Protein AF-A0A523SUG3-F1 (afdb_monomer)

Sequence (150 aa):
MHWQRAIIAVAFLGVVVGGLACAAKPLQIIAGGETTEVLKIENERLVLIYKFTRPVDPSSVTNGGTFIVSTDLVELVDGKITFPDEQTVRFESLQPASELLPEGGGMVKVRVVGRSRFQEWVADKDGHPIDGDCDGTGGGDFIAEYQCRL

Structure (mmCIF, N/CA/C/O backbone):
data_AF-A0A523SUG3-F1
#
_entry.id   AF-A0A523SUG3-F1
#
loop_
_atom_site.group_PDB
_atom_site.id
_atom_site.type_symbol
_atom_site.label_atom_id
_atom_site.label_alt_id
_atom_site.label_comp_id
_atom_site.label_asym_id
_atom_site.label_entity_id
_atom_site.label_seq_id
_atom_site.pdbx_PDB_ins_code
_atom_site.Cartn_x
_atom_site.Cartn_y
_atom_site.Cartn_z
_atom_site.occupancy
_atom_site.B_iso_or_equiv
_atom_site.auth_seq_id
_atom_site.auth_comp_id
_atom_site.auth_asym_id
_atom_site.auth_atom_id
_atom_site.pdbx_PDB_model_num
ATOM 1 N N . MET A 1 1 ? -18.525 -59.948 38.924 1.00 41.56 1 MET A N 1
ATOM 2 C CA . MET A 1 1 ? -17.209 -59.638 38.319 1.00 41.56 1 MET A CA 1
ATOM 3 C C . MET A 1 1 ? -17.441 -59.163 36.892 1.00 41.56 1 MET A C 1
ATOM 5 O O . MET A 1 1 ? -18.370 -59.663 36.278 1.00 41.56 1 MET A O 1
ATOM 9 N N . HIS A 1 2 ? -16.612 -58.219 36.428 1.00 38.59 2 HIS A N 1
ATOM 10 C CA . HIS A 1 2 ? -16.686 -57.409 35.190 1.00 38.59 2 HIS A CA 1
ATOM 11 C C . HIS A 1 2 ? -17.651 -56.208 35.263 1.00 38.59 2 HIS A C 1
ATOM 13 O O . HIS A 1 2 ? -18.852 -56.367 35.115 1.00 38.59 2 HIS A O 1
ATOM 19 N N . TRP A 1 3 ? -17.243 -55.048 35.795 1.00 31.61 3 TRP A N 1
ATOM 20 C CA . TRP A 1 3 ? -16.291 -54.010 35.322 1.00 31.61 3 TRP A CA 1
ATOM 21 C C . TRP A 1 3 ? -16.836 -53.060 34.239 1.00 31.61 3 TRP A C 1
ATOM 23 O O . TRP A 1 3 ? -16.915 -53.390 33.065 1.00 31.61 3 TRP A O 1
ATOM 33 N N . GLN A 1 4 ? -17.154 -51.859 34.738 1.00 40.06 4 GLN A N 1
ATOM 34 C CA . GLN A 1 4 ? -17.162 -50.510 34.159 1.00 40.06 4 GLN A CA 1
ATOM 35 C C . GLN A 1 4 ? -16.595 -50.314 32.741 1.00 40.06 4 GLN A C 1
ATOM 37 O O . GLN A 1 4 ? -15.472 -50.724 32.455 1.00 40.06 4 GLN A O 1
ATOM 42 N N . ARG A 1 5 ? -17.261 -49.443 31.967 1.00 41.25 5 ARG A N 1
ATOM 43 C CA . ARG A 1 5 ? -16.781 -48.069 31.691 1.00 41.25 5 ARG A CA 1
ATOM 44 C C . ARG A 1 5 ? -17.872 -47.245 30.999 1.00 41.25 5 ARG A C 1
ATOM 46 O O . ARG A 1 5 ? -18.229 -47.499 29.856 1.00 41.25 5 ARG A O 1
ATOM 53 N N . ALA A 1 6 ? -18.384 -46.251 31.722 1.00 40.12 6 ALA A N 1
ATOM 54 C CA . ALA A 1 6 ? -19.159 -45.154 31.165 1.00 40.12 6 ALA A CA 1
ATOM 55 C C . ALA A 1 6 ? -18.203 -44.218 30.411 1.00 40.12 6 ALA A C 1
ATOM 57 O O . ALA A 1 6 ? -17.196 -43.786 30.972 1.00 40.12 6 ALA A O 1
ATOM 58 N N . ILE A 1 7 ? -18.502 -43.927 29.147 1.00 42.50 7 ILE A N 1
ATOM 59 C CA . ILE A 1 7 ? -17.786 -42.921 28.361 1.00 42.50 7 ILE A CA 1
ATOM 60 C C . ILE A 1 7 ? -18.543 -41.605 28.540 1.00 42.50 7 ILE A C 1
ATOM 62 O O . ILE A 1 7 ? -19.657 -41.442 28.049 1.00 42.50 7 ILE A O 1
ATOM 66 N N . ILE A 1 8 ? -17.937 -40.685 29.288 1.00 39.06 8 ILE A N 1
ATOM 67 C CA . ILE A 1 8 ? -18.369 -39.292 29.395 1.00 39.06 8 ILE A CA 1
ATOM 68 C C . ILE A 1 8 ? -17.917 -38.600 28.107 1.00 39.06 8 ILE A C 1
ATOM 70 O O . ILE A 1 8 ? -16.730 -38.339 27.920 1.00 39.06 8 ILE A O 1
ATOM 74 N N . ALA A 1 9 ? -18.855 -38.343 27.198 1.00 38.19 9 ALA A N 1
ATOM 75 C CA . ALA A 1 9 ? -18.617 -37.493 26.041 1.00 38.19 9 ALA A CA 1
ATOM 76 C C . ALA A 1 9 ? -18.650 -36.030 26.505 1.00 38.19 9 ALA A C 1
ATOM 78 O O . ALA A 1 9 ? -19.712 -35.467 26.761 1.00 38.19 9 ALA A O 1
ATOM 79 N N . VAL A 1 10 ? -17.471 -35.429 26.667 1.00 42.72 10 VAL A N 1
ATOM 80 C CA . VAL A 1 10 ? -17.332 -33.991 26.906 1.00 42.72 10 VAL A CA 1
ATOM 81 C C . VAL A 1 10 ? -17.627 -33.273 25.592 1.00 42.72 10 VAL A C 1
ATOM 83 O O . VAL A 1 10 ? -16.889 -33.409 24.618 1.00 42.72 10 VAL A O 1
ATOM 86 N N . ALA A 1 11 ? -18.731 -32.531 25.568 1.00 37.91 11 ALA A N 1
ATOM 87 C CA . ALA A 1 11 ? -19.077 -31.628 24.485 1.00 37.91 11 ALA A CA 1
ATOM 88 C C . ALA A 1 11 ? -18.055 -30.482 24.438 1.00 37.91 11 ALA A C 1
ATOM 90 O O . ALA A 1 11 ? -18.059 -29.601 25.296 1.00 37.91 11 ALA A O 1
ATOM 91 N N . PHE A 1 12 ? -17.177 -30.489 23.435 1.00 37.38 12 PHE A N 1
ATOM 92 C CA . PHE A 1 12 ? -16.415 -29.298 23.080 1.00 37.38 12 PHE A CA 1
ATOM 93 C C . PHE A 1 12 ? -17.335 -28.370 22.295 1.00 37.38 12 PHE A C 1
ATOM 95 O O . PHE A 1 12 ? -17.618 -28.581 21.116 1.00 37.38 12 PHE A O 1
ATOM 102 N N . LEU A 1 13 ? -17.822 -27.348 22.994 1.00 33.59 13 LEU A N 1
ATOM 103 C CA . LEU A 1 13 ? -18.446 -26.175 22.409 1.00 33.59 13 LEU A CA 1
ATOM 104 C C . LEU A 1 13 ? -17.359 -25.431 21.614 1.00 33.59 13 LEU A C 1
ATOM 106 O O . LEU A 1 13 ? -16.635 -24.591 22.145 1.00 33.59 13 LEU A O 1
ATOM 110 N N . GLY A 1 14 ? -17.179 -25.809 20.351 1.00 33.00 14 GLY A N 1
ATOM 111 C CA . GLY A 1 14 ? -16.379 -25.043 19.407 1.00 33.00 14 GLY A CA 1
ATOM 112 C C . GLY A 1 14 ? -17.106 -23.737 19.129 1.00 33.00 14 GLY A C 1
ATOM 113 O O . GLY A 1 14 ? -18.051 -23.708 18.345 1.00 33.00 14 GLY A O 1
ATOM 114 N N . VAL A 1 15 ? -16.692 -22.666 19.803 1.00 35.31 15 VAL A N 1
ATOM 115 C CA . VAL A 1 15 ? -17.057 -21.302 19.426 1.00 35.31 15 VAL A CA 1
ATOM 116 C C . VAL A 1 15 ? -16.462 -21.071 18.042 1.00 35.31 15 VAL A C 1
ATOM 118 O O . VAL A 1 15 ? -15.275 -20.787 17.895 1.00 35.31 15 VAL A O 1
ATOM 121 N N . VAL A 1 16 ? -17.282 -21.253 17.009 1.00 37.31 16 VAL A N 1
ATOM 122 C CA . VAL A 1 16 ? -16.986 -20.750 15.672 1.00 37.31 16 VAL A CA 1
ATOM 123 C C . VAL A 1 16 ? -17.117 -19.239 15.781 1.00 37.31 16 VAL A C 1
ATOM 125 O O . VAL A 1 16 ? -18.210 -18.686 15.671 1.00 37.31 16 VAL A O 1
ATOM 128 N N . VAL A 1 17 ? -16.002 -18.570 16.072 1.00 41.66 17 VAL A N 1
ATOM 129 C CA . VAL A 1 17 ? -15.872 -17.138 15.818 1.00 41.66 17 VAL A CA 1
ATOM 130 C C . VAL A 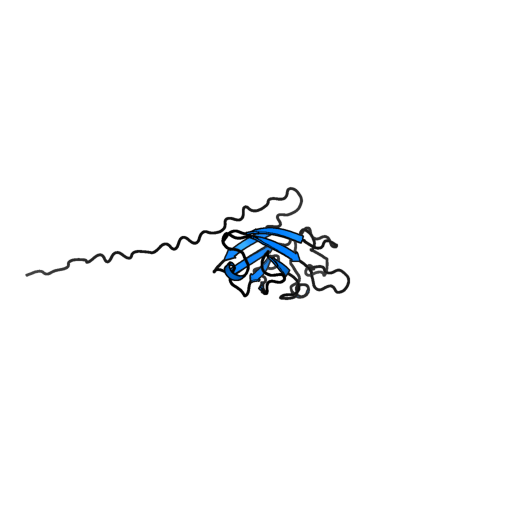1 17 ? -15.964 -17.002 14.305 1.00 41.66 17 VAL A C 1
ATOM 132 O O . VAL A 1 17 ? -15.002 -17.248 13.580 1.00 41.66 17 VAL A O 1
ATOM 135 N N . GLY A 1 18 ? -17.174 -16.723 13.826 1.00 32.22 18 GLY A N 1
ATOM 136 C CA . GLY A 1 18 ? -17.418 -16.331 12.453 1.00 32.22 18 GLY A CA 1
ATOM 137 C C . GLY A 1 18 ? -16.716 -15.005 12.225 1.00 32.22 18 GLY A C 1
ATOM 138 O O . GLY A 1 18 ? -17.303 -13.952 12.446 1.00 32.22 18 GLY A O 1
ATOM 139 N N . GLY A 1 19 ? -15.449 -15.064 11.819 1.00 32.59 19 GLY A N 1
ATOM 140 C CA . GLY A 1 19 ? -14.801 -13.940 11.173 1.00 32.59 19 GLY A CA 1
ATOM 141 C C . GLY A 1 19 ? -15.633 -13.615 9.943 1.00 32.59 19 GLY A C 1
ATOM 142 O O . GLY A 1 19 ? -15.657 -14.394 8.988 1.00 32.59 19 GLY A O 1
ATOM 143 N N . LEU A 1 20 ? -16.374 -12.509 10.002 1.00 35.00 20 LEU A N 1
ATOM 144 C CA . LEU A 1 20 ? -16.978 -11.900 8.831 1.00 35.00 20 LEU A CA 1
ATOM 145 C C . LEU A 1 20 ? -15.811 -11.530 7.912 1.00 35.00 20 LEU A C 1
ATOM 147 O O . LEU A 1 20 ? -15.181 -10.487 8.058 1.00 35.00 20 LEU A O 1
ATOM 151 N N . ALA A 1 21 ? -15.464 -12.429 6.996 1.00 39.84 21 ALA A N 1
ATOM 152 C CA . ALA A 1 21 ? -14.601 -12.078 5.892 1.00 39.84 21 ALA A CA 1
ATOM 153 C C . ALA A 1 21 ? -15.357 -11.001 5.111 1.00 39.84 21 ALA A C 1
ATOM 155 O O . ALA A 1 21 ? -16.386 -11.285 4.494 1.00 39.84 21 ALA A O 1
ATOM 156 N N . CYS A 1 22 ? -14.878 -9.758 5.188 1.00 37.84 22 CYS A N 1
ATOM 157 C CA . CYS A 1 22 ? -15.259 -8.707 4.260 1.00 37.84 22 CYS A CA 1
ATOM 158 C C . CYS A 1 22 ? -14.999 -9.237 2.847 1.00 37.84 22 CYS A C 1
ATOM 160 O O . CYS A 1 22 ? -13.870 -9.227 2.360 1.00 37.84 22 CYS A O 1
ATOM 162 N N . ALA A 1 23 ? -16.038 -9.760 2.198 1.00 38.06 23 ALA A N 1
ATOM 163 C CA . ALA A 1 23 ? -15.994 -10.119 0.796 1.00 38.06 23 ALA A CA 1
ATOM 164 C C . ALA A 1 23 ? -16.049 -8.814 -0.003 1.00 38.06 23 ALA A C 1
ATOM 166 O O . ALA A 1 23 ? -17.106 -8.401 -0.482 1.00 38.06 23 ALA A O 1
ATOM 167 N N . ALA A 1 24 ? -14.904 -8.137 -0.105 1.00 44.69 24 ALA A N 1
ATOM 168 C CA . ALA A 1 24 ? -14.702 -7.136 -1.134 1.00 44.69 24 ALA A CA 1
ATOM 169 C C . ALA A 1 24 ? -14.880 -7.852 -2.476 1.00 44.69 24 ALA A C 1
ATOM 171 O O . ALA A 1 24 ? -14.158 -8.793 -2.810 1.00 44.69 24 ALA A O 1
ATOM 172 N N . LYS A 1 25 ? -15.932 -7.472 -3.199 1.00 31.16 25 LYS A N 1
ATOM 173 C CA . LYS A 1 25 ? -16.210 -7.988 -4.536 1.00 31.16 25 LYS A CA 1
ATOM 174 C C . LYS A 1 25 ? -15.033 -7.549 -5.418 1.00 31.16 25 LYS A C 1
ATOM 176 O O . LYS A 1 25 ? -14.797 -6.343 -5.467 1.00 31.16 25 LYS A O 1
ATOM 181 N N . PRO A 1 26 ? -14.291 -8.460 -6.074 1.00 38.56 26 PRO A N 1
ATOM 182 C CA . PRO A 1 26 ? -13.217 -8.044 -6.964 1.00 38.56 26 PRO A CA 1
ATOM 183 C C . PRO A 1 26 ? -13.823 -7.166 -8.062 1.00 38.56 26 PRO A C 1
ATOM 185 O O . PRO A 1 26 ? -14.742 -7.590 -8.770 1.00 38.56 26 PRO A O 1
ATOM 188 N N . LEU A 1 27 ? -13.361 -5.919 -8.148 1.00 34.72 27 LEU A N 1
ATOM 189 C CA . LEU A 1 27 ? -13.687 -5.019 -9.247 1.00 34.72 27 LEU A CA 1
ATOM 190 C C . LEU A 1 27 ? -13.005 -5.577 -10.498 1.00 34.72 27 LEU A C 1
ATOM 192 O O . LEU A 1 27 ? -11.795 -5.484 -10.652 1.00 34.72 27 LEU A O 1
ATOM 196 N N . GLN A 1 28 ? -13.782 -6.210 -11.377 1.00 29.33 28 GLN A N 1
ATOM 197 C CA . GLN A 1 28 ? -13.31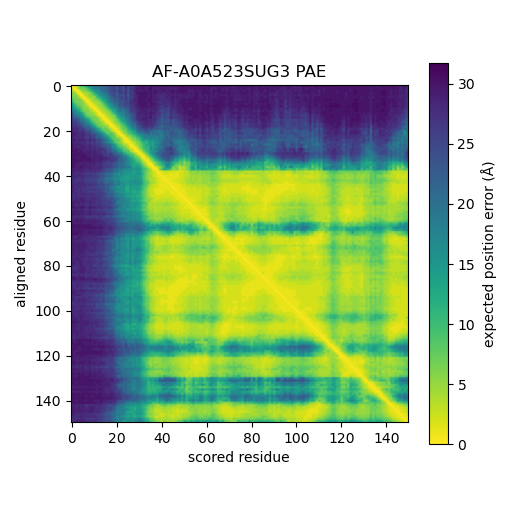8 -6.555 -12.717 1.00 29.33 28 GLN A CA 1
ATOM 198 C C . GLN A 1 28 ? -13.442 -5.312 -13.598 1.00 29.33 28 GLN A C 1
ATOM 200 O O . GLN A 1 28 ? -14.543 -4.966 -14.030 1.00 29.33 28 GLN A O 1
ATOM 205 N N . ILE A 1 29 ? -12.323 -4.635 -13.859 1.00 35.00 29 ILE A N 1
ATOM 206 C CA . ILE A 1 29 ? -12.259 -3.588 -14.880 1.00 35.00 29 ILE A CA 1
ATOM 207 C C . ILE A 1 29 ? -11.985 -4.259 -16.230 1.00 35.00 29 ILE A C 1
ATOM 209 O O . ILE A 1 29 ? -11.020 -4.999 -16.414 1.00 35.00 29 ILE A O 1
ATOM 213 N N . ILE A 1 30 ? -12.893 -4.038 -17.179 1.00 32.88 30 ILE A N 1
ATOM 214 C CA . ILE A 1 30 ? -12.790 -4.540 -18.549 1.00 32.88 30 ILE A CA 1
ATOM 215 C C . ILE A 1 30 ? -11.805 -3.646 -19.308 1.00 32.88 30 ILE A C 1
ATOM 217 O O . ILE A 1 30 ? -12.205 -2.601 -19.811 1.00 32.88 30 ILE A O 1
ATOM 221 N N . ALA A 1 31 ? -10.543 -4.080 -19.367 1.00 31.09 31 ALA A N 1
ATOM 222 C CA . ALA A 1 31 ? -9.617 -4.052 -20.511 1.00 31.09 31 ALA A CA 1
ATOM 223 C C . ALA A 1 31 ? -8.160 -3.942 -20.020 1.00 31.09 31 ALA A C 1
ATOM 225 O O . ALA A 1 31 ? -7.724 -2.869 -19.632 1.00 31.09 31 ALA A O 1
ATOM 226 N N . GLY A 1 32 ? -7.404 -5.046 -20.117 1.00 33.19 32 GLY A N 1
ATOM 227 C CA . GLY A 1 32 ? -5.936 -5.041 -20.021 1.00 33.19 32 GLY A CA 1
ATOM 228 C C . GLY A 1 32 ? -5.350 -5.463 -18.669 1.00 33.19 32 GLY A C 1
ATOM 229 O O . GLY A 1 32 ? -4.837 -4.633 -17.942 1.00 33.19 32 GLY A O 1
ATOM 230 N N . GLY A 1 33 ? -5.346 -6.771 -18.381 1.00 40.97 33 GLY A N 1
ATOM 231 C CA . GLY A 1 33 ? -4.656 -7.358 -17.221 1.00 40.97 33 GLY A CA 1
ATOM 232 C C . GLY A 1 33 ? -5.485 -7.339 -15.932 1.00 40.97 33 GLY A C 1
ATOM 233 O O .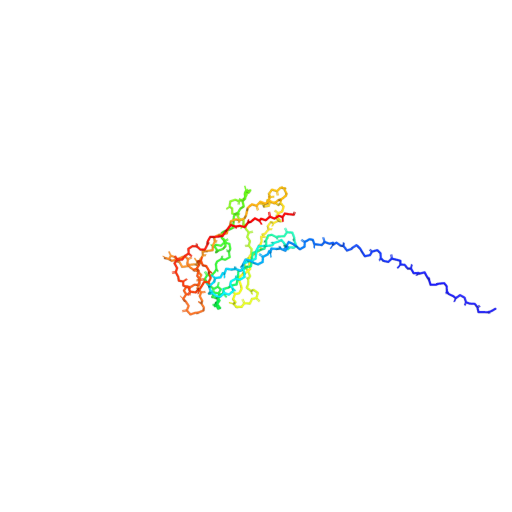 GLY A 1 33 ? -6.052 -6.326 -15.553 1.00 40.97 33 GLY A O 1
ATOM 234 N N . GLU A 1 34 ? -5.603 -8.485 -15.256 1.00 45.81 34 GLU A N 1
ATOM 235 C CA . GLU A 1 34 ? -6.302 -8.576 -13.967 1.00 45.81 34 GLU A CA 1
ATOM 236 C C . GLU A 1 34 ? -5.460 -7.934 -12.852 1.00 45.81 34 GLU A C 1
ATOM 238 O O . GLU A 1 34 ? -4.760 -8.627 -12.109 1.00 45.81 34 GLU A O 1
ATOM 243 N N . THR A 1 35 ? -5.542 -6.616 -12.694 1.00 52.00 35 THR A N 1
ATOM 244 C CA . THR A 1 35 ? -5.160 -5.976 -11.432 1.00 52.00 35 THR A CA 1
ATOM 245 C C . THR A 1 35 ? -6.216 -6.366 -10.400 1.00 52.00 35 THR A C 1
ATOM 247 O O . THR A 1 35 ? -7.379 -5.979 -10.497 1.00 52.00 35 THR A O 1
ATOM 250 N N . THR A 1 36 ? -5.854 -7.213 -9.434 1.00 63.41 36 THR A N 1
ATOM 251 C CA . THR A 1 36 ? -6.752 -7.531 -8.313 1.00 63.41 36 THR A CA 1
ATOM 252 C C . THR A 1 36 ? -6.423 -6.595 -7.163 1.00 63.41 36 THR A C 1
ATOM 254 O O . THR A 1 36 ? -5.489 -6.839 -6.401 1.00 63.41 36 THR A O 1
ATOM 257 N N . GLU A 1 37 ? -7.185 -5.514 -7.062 1.00 70.19 37 GLU A N 1
ATOM 258 C CA . GLU A 1 37 ? -7.117 -4.560 -5.959 1.00 70.19 37 GLU A CA 1
ATOM 259 C C . GLU A 1 37 ? -8.053 -5.027 -4.844 1.00 70.19 37 GLU A C 1
ATOM 261 O O . GLU A 1 37 ? -9.256 -5.209 -5.056 1.00 70.19 37 GLU A O 1
ATOM 266 N N . VAL A 1 38 ? -7.512 -5.269 -3.650 1.00 77.06 38 VAL A N 1
ATOM 267 C CA . VAL A 1 38 ? -8.317 -5.735 -2.514 1.00 77.06 38 VAL A CA 1
ATOM 268 C C . VAL A 1 38 ? -8.043 -4.879 -1.291 1.00 77.06 38 VAL A C 1
ATOM 270 O O . VAL A 1 38 ? -6.961 -4.959 -0.708 1.00 77.06 38 VAL A O 1
ATOM 273 N N . LEU A 1 39 ? -9.062 -4.135 -0.855 1.00 82.56 39 LEU A N 1
ATOM 274 C CA . LEU A 1 39 ? -9.157 -3.643 0.516 1.00 82.56 39 LEU A CA 1
ATOM 275 C C . LEU A 1 39 ? -9.926 -4.652 1.377 1.00 82.56 39 LEU A C 1
ATOM 277 O O . LEU A 1 39 ? -11.035 -5.057 1.027 1.00 82.56 39 LEU A O 1
ATOM 281 N N . LYS A 1 40 ? -9.366 -5.023 2.529 1.00 88.12 40 LYS A N 1
ATOM 282 C CA . LYS A 1 40 ? -10.025 -5.884 3.521 1.00 88.12 40 LYS A CA 1
ATOM 283 C C . LYS A 1 40 ? -9.530 -5.606 4.938 1.00 88.12 40 LYS A C 1
ATOM 285 O O . LYS A 1 40 ? -8.537 -4.912 5.138 1.00 88.12 40 LYS A O 1
ATOM 290 N N . ILE A 1 41 ? -10.222 -6.192 5.910 1.00 86.69 41 ILE A N 1
ATOM 291 C CA . ILE A 1 41 ? -9.779 -6.249 7.303 1.00 86.69 41 ILE A CA 1
ATOM 292 C C . ILE A 1 41 ? -9.273 -7.663 7.582 1.00 86.69 41 ILE A C 1
ATOM 294 O O . ILE A 1 41 ? -9.992 -8.636 7.354 1.00 86.69 41 ILE A O 1
ATOM 298 N N . GLU A 1 42 ? -8.043 -7.781 8.074 1.00 90.44 42 GLU A N 1
ATOM 299 C CA . GLU A 1 42 ? -7.457 -9.049 8.521 1.00 90.44 42 GLU A CA 1
ATOM 300 C C . GLU A 1 42 ? -6.843 -8.859 9.901 1.00 90.44 42 GLU A C 1
ATOM 302 O O . GLU A 1 42 ? -6.067 -7.929 10.096 1.00 90.44 42 GLU A O 1
ATOM 307 N N . ASN A 1 43 ? -7.156 -9.742 10.855 1.00 91.38 43 ASN A N 1
ATOM 308 C CA . ASN A 1 43 ? -6.636 -9.657 12.227 1.00 91.38 43 ASN A CA 1
ATOM 309 C C . ASN A 1 43 ? -6.804 -8.251 12.837 1.00 91.38 43 ASN A C 1
ATOM 311 O O . ASN A 1 43 ? -5.868 -7.708 13.418 1.00 91.38 43 ASN A O 1
ATOM 315 N N . GLU A 1 44 ? -7.985 -7.653 12.639 1.00 92.06 44 GLU A N 1
ATOM 316 C CA . GLU A 1 44 ? -8.335 -6.292 13.077 1.00 92.06 44 GLU A CA 1
ATOM 317 C C . GLU A 1 44 ? -7.532 -5.169 12.398 1.00 92.06 44 GLU A C 1
ATOM 319 O O . GLU A 1 44 ? -7.684 -4.011 12.767 1.00 92.06 44 GLU A O 1
ATOM 324 N N . ARG A 1 45 ? -6.700 -5.462 11.393 1.00 93.50 45 ARG A N 1
ATOM 325 C CA . ARG A 1 45 ? -5.893 -4.474 10.661 1.00 93.50 45 ARG A CA 1
ATOM 326 C C . ARG A 1 45 ? -6.481 -4.167 9.299 1.00 93.50 45 ARG A C 1
ATOM 328 O O . ARG A 1 45 ? -7.048 -5.042 8.645 1.00 93.50 45 ARG A O 1
ATOM 335 N N . LEU A 1 46 ? -6.291 -2.929 8.855 1.00 92.19 46 LEU A N 1
ATOM 336 C CA . LEU A 1 46 ? -6.583 -2.520 7.492 1.00 92.19 46 LEU A CA 1
ATOM 337 C C . LEU A 1 46 ? -5.504 -3.096 6.571 1.00 92.19 46 LEU A C 1
ATOM 339 O O . LEU A 1 46 ? -4.316 -2.828 6.760 1.00 92.19 46 LEU A O 1
ATOM 343 N N . V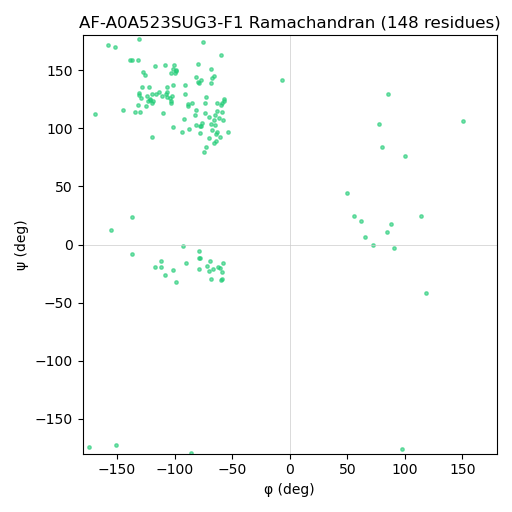AL A 1 47 ? -5.914 -3.888 5.584 1.00 91.94 47 VAL A N 1
ATOM 344 C CA . VAL A 1 47 ? -5.008 -4.546 4.641 1.00 91.94 47 VAL A CA 1
ATOM 345 C C . VAL A 1 47 ? -5.383 -4.182 3.216 1.00 91.94 47 VAL A C 1
ATOM 347 O O . VAL A 1 47 ? -6.523 -4.358 2.786 1.00 91.94 47 VAL A O 1
ATOM 350 N N . LEU A 1 48 ? -4.380 -3.720 2.479 1.00 88.25 48 LEU A N 1
ATOM 351 C CA . LEU A 1 48 ? -4.460 -3.387 1.065 1.00 88.25 48 LEU A CA 1
ATOM 352 C C . LEU A 1 48 ? -3.530 -4.315 0.288 1.00 88.25 48 LEU A C 1
ATOM 354 O O . LEU A 1 48 ? -2.357 -4.459 0.640 1.00 88.25 48 LEU A O 1
ATOM 358 N N . ILE A 1 49 ? -4.051 -4.943 -0.760 1.00 87.62 49 ILE A N 1
ATOM 359 C CA . ILE A 1 49 ? -3.292 -5.823 -1.648 1.00 87.62 49 ILE A CA 1
ATOM 360 C C . ILE A 1 49 ? -3.416 -5.288 -3.065 1.00 87.62 49 ILE A C 1
ATOM 362 O O . ILE A 1 49 ? -4.525 -5.152 -3.580 1.00 87.62 49 ILE A O 1
ATOM 366 N N . TYR A 1 50 ? -2.263 -5.028 -3.671 1.00 83.00 50 TYR A N 1
ATOM 367 C CA . TYR A 1 50 ? -2.131 -4.576 -5.047 1.00 83.00 50 TYR A CA 1
ATOM 368 C C . TYR A 1 50 ? -1.281 -5.569 -5.813 1.00 83.00 50 TYR A C 1
ATOM 370 O O . TYR A 1 50 ? -0.156 -5.866 -5.407 1.00 83.00 50 TYR A O 1
ATOM 378 N N . LYS A 1 51 ? -1.827 -6.087 -6.910 1.00 83.38 51 LYS A N 1
ATOM 379 C CA . LYS A 1 51 ? -1.126 -7.005 -7.801 1.00 83.38 51 LYS A CA 1
ATOM 380 C C . LYS A 1 51 ? -0.825 -6.302 -9.116 1.00 83.38 51 LYS A C 1
ATOM 382 O O . LYS A 1 51 ? -1.745 -6.005 -9.869 1.00 83.38 51 LYS A O 1
ATOM 387 N N . PHE A 1 52 ? 0.452 -6.081 -9.384 1.00 79.00 52 PHE A N 1
ATOM 388 C CA . PHE A 1 52 ? 0.925 -5.448 -10.607 1.00 79.00 52 PHE A CA 1
ATOM 389 C C . PHE A 1 52 ? 0.958 -6.442 -11.772 1.00 79.00 52 PHE A C 1
ATOM 391 O O . PHE A 1 52 ? 1.104 -7.650 -11.586 1.00 79.00 52 PHE A O 1
ATOM 398 N N . THR A 1 53 ? 0.876 -5.929 -12.999 1.00 77.12 53 THR A N 1
ATOM 399 C CA . THR A 1 53 ? 0.992 -6.730 -14.232 1.00 77.12 53 THR A CA 1
ATOM 400 C C . THR A 1 53 ? 2.402 -7.278 -14.481 1.00 77.12 53 THR A C 1
ATOM 402 O O . THR A 1 53 ? 2.580 -8.177 -15.308 1.00 77.12 53 THR A O 1
ATOM 405 N N . ARG A 1 54 ? 3.412 -6.768 -13.762 1.00 81.12 54 ARG A N 1
ATOM 406 C CA . ARG A 1 54 ? 4.825 -7.154 -13.877 1.00 81.12 54 ARG A CA 1
ATOM 407 C C . ARG A 1 54 ? 5.501 -7.271 -12.510 1.00 81.12 54 ARG A C 1
ATOM 409 O O . ARG A 1 54 ? 5.019 -6.680 -11.544 1.00 81.12 54 ARG A O 1
ATOM 416 N N . PRO A 1 55 ? 6.618 -8.022 -12.413 1.00 87.81 55 PRO A N 1
ATOM 417 C CA . PRO A 1 55 ? 7.413 -8.085 -11.195 1.00 87.81 55 PRO A CA 1
ATOM 418 C C . PRO A 1 55 ? 7.885 -6.700 -10.747 1.00 87.81 55 PRO A C 1
ATOM 420 O O . PRO A 1 55 ? 8.550 -5.998 -11.505 1.00 87.81 55 PRO A O 1
ATOM 423 N N . VAL A 1 56 ? 7.575 -6.343 -9.507 1.00 85.50 56 VAL A N 1
ATOM 424 C CA . VAL A 1 56 ? 7.937 -5.073 -8.874 1.00 85.50 56 VAL A CA 1
ATOM 425 C C . VAL A 1 56 ? 9.409 -5.107 -8.462 1.00 85.50 56 VAL A C 1
ATOM 427 O O . VAL A 1 56 ? 9.893 -6.128 -7.968 1.00 85.50 56 VAL A O 1
ATOM 430 N N . ASP A 1 57 ? 10.121 -3.989 -8.610 1.00 87.19 57 ASP A N 1
ATOM 431 C CA . ASP A 1 57 ? 11.380 -3.752 -7.903 1.00 87.19 57 ASP A CA 1
ATOM 432 C C . ASP A 1 57 ? 11.086 -3.241 -6.480 1.00 87.19 57 ASP A C 1
ATOM 434 O O . ASP A 1 57 ? 10.653 -2.092 -6.323 1.00 87.19 57 ASP A O 1
ATOM 438 N N . PRO A 1 58 ? 11.363 -4.022 -5.415 1.00 85.31 58 PRO A N 1
ATOM 439 C CA . PRO A 1 58 ? 11.131 -3.586 -4.040 1.00 85.31 58 PRO A CA 1
ATOM 440 C C . PRO A 1 58 ? 11.896 -2.313 -3.663 1.00 85.31 58 PRO A C 1
ATOM 442 O O . PRO A 1 58 ? 11.481 -1.605 -2.748 1.00 85.31 58 PRO A O 1
ATOM 445 N N . SER A 1 59 ? 13.004 -1.998 -4.346 1.00 84.00 59 SER A N 1
ATOM 446 C CA . SER A 1 59 ? 13.804 -0.798 -4.074 1.00 84.00 59 SER A CA 1
ATOM 447 C C . SER A 1 59 ? 13.099 0.503 -4.490 1.00 84.00 59 SER A C 1
AT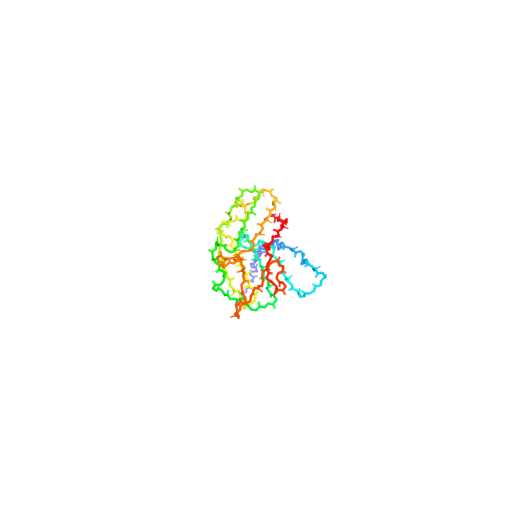OM 449 O O . SER A 1 59 ? 13.378 1.572 -3.923 1.00 84.00 59 SER A O 1
ATOM 451 N N . SER A 1 60 ? 12.148 0.393 -5.428 1.00 77.81 60 SER A N 1
ATOM 452 C CA . SER A 1 60 ? 11.285 1.478 -5.905 1.00 77.81 60 SER A CA 1
ATOM 453 C C . SER A 1 60 ? 10.136 1.806 -4.943 1.00 77.81 60 SER A C 1
ATOM 455 O O . SER A 1 60 ? 9.510 2.859 -5.069 1.00 77.81 60 SER A O 1
ATOM 457 N N . VAL A 1 61 ? 9.902 0.952 -3.941 1.00 77.56 61 VAL A N 1
ATOM 458 C CA . VAL A 1 61 ? 8.842 1.082 -2.939 1.00 77.56 61 VAL A CA 1
ATOM 459 C C . VAL A 1 61 ? 9.443 1.497 -1.597 1.00 77.56 61 VAL A C 1
ATOM 461 O O . VAL A 1 61 ? 10.350 0.863 -1.059 1.00 77.56 61 VAL A O 1
ATOM 464 N N . THR A 1 62 ? 8.921 2.571 -1.015 1.00 68.88 62 THR A N 1
ATOM 465 C CA . THR A 1 62 ? 9.348 3.079 0.291 1.00 68.88 62 THR A CA 1
ATOM 466 C C . THR A 1 62 ? 8.323 2.692 1.348 1.00 68.88 62 THR A C 1
ATOM 468 O O . THR A 1 62 ? 7.154 3.069 1.260 1.00 68.88 62 THR A O 1
ATOM 471 N N . ASN A 1 63 ? 8.755 1.959 2.375 1.00 59.72 63 ASN A N 1
ATOM 472 C CA . ASN A 1 63 ? 7.892 1.620 3.506 1.00 59.72 63 ASN A CA 1
ATOM 473 C C . ASN A 1 63 ? 7.377 2.904 4.183 1.00 59.72 63 ASN A C 1
ATOM 475 O O . ASN A 1 63 ? 8.184 3.749 4.563 1.00 59.72 63 ASN A O 1
ATOM 479 N N . GLY A 1 64 ? 6.053 3.068 4.263 1.00 53.44 64 GLY A N 1
ATOM 480 C CA . GLY A 1 64 ? 5.398 4.284 4.770 1.00 53.44 64 GLY A CA 1
ATOM 481 C C . GLY A 1 64 ? 5.467 5.521 3.859 1.00 53.44 64 GLY A C 1
ATOM 482 O O . GLY A 1 64 ? 4.936 6.561 4.221 1.00 53.44 64 GLY A O 1
ATOM 483 N N . GLY A 1 65 ? 6.114 5.433 2.691 1.00 59.31 65 GLY A N 1
ATOM 484 C CA . GLY A 1 65 ? 6.206 6.534 1.720 1.00 59.31 65 GLY A CA 1
ATOM 485 C C . GLY A 1 65 ? 5.537 6.235 0.381 1.00 59.31 65 GLY A C 1
ATOM 486 O O . GLY A 1 65 ? 5.229 7.166 -0.352 1.00 59.31 65 GLY A O 1
ATOM 487 N N . THR A 1 66 ? 5.308 4.952 0.072 1.00 68.00 66 THR A N 1
ATOM 488 C CA . THR A 1 66 ? 4.730 4.542 -1.212 1.00 68.00 66 THR A CA 1
ATOM 489 C C . THR A 1 66 ? 3.249 4.263 -1.184 1.00 68.00 66 THR A C 1
ATOM 491 O O . THR A 1 66 ? 2.584 4.549 -2.163 1.00 68.00 66 THR A O 1
ATOM 494 N N . PHE A 1 67 ? 2.712 3.773 -0.074 1.00 75.12 67 PHE A N 1
ATOM 495 C CA . PHE A 1 67 ? 1.269 3.723 0.124 1.00 75.12 67 PHE A CA 1
ATOM 496 C C . PHE A 1 67 ? 0.899 4.885 1.028 1.00 75.12 67 PHE A C 1
ATOM 498 O O . PHE A 1 67 ? 1.120 4.822 2.235 1.00 75.12 67 PHE A O 1
ATOM 505 N N . ILE A 1 68 ? 0.375 5.950 0.432 1.00 81.81 68 ILE A N 1
ATOM 506 C CA . ILE A 1 68 ? -0.211 7.065 1.165 1.00 81.81 68 ILE A CA 1
ATOM 507 C C . ILE A 1 68 ? -1.671 6.692 1.388 1.00 81.81 68 ILE A C 1
ATOM 509 O O . ILE A 1 68 ? -2.494 6.773 0.477 1.00 81.81 68 ILE A O 1
ATOM 513 N N . VAL A 1 69 ? -1.966 6.208 2.589 1.00 86.19 69 VAL A N 1
ATOM 514 C CA . VAL A 1 69 ? -3.304 5.761 2.973 1.00 86.19 69 VAL A CA 1
ATOM 515 C C . VAL A 1 69 ? -3.898 6.784 3.923 1.00 86.19 69 VAL A C 1
ATOM 517 O O . VAL A 1 69 ? -3.261 7.143 4.910 1.00 86.19 69 VAL A O 1
ATOM 520 N N . SER A 1 70 ? -5.117 7.227 3.646 1.00 88.75 70 SER A N 1
ATOM 521 C CA . SER A 1 70 ? -5.891 8.090 4.533 1.00 88.75 70 SER A CA 1
ATOM 522 C C . SER A 1 70 ? -7.309 7.561 4.703 1.00 88.75 70 SER A C 1
ATOM 524 O O . SER A 1 70 ? -7.809 6.767 3.901 1.00 88.75 70 SER A O 1
ATOM 526 N N . THR A 1 71 ? -7.955 7.972 5.783 1.00 88.69 71 THR A N 1
ATOM 527 C CA . THR A 1 71 ? -9.341 7.632 6.103 1.00 88.69 71 THR A CA 1
ATOM 528 C C . THR A 1 71 ? -10.115 8.890 6.471 1.00 88.69 71 THR A C 1
ATOM 530 O O . THR A 1 71 ? -9.547 9.976 6.580 1.00 88.69 71 THR A O 1
ATOM 533 N N . ASP A 1 72 ? -11.414 8.744 6.726 1.00 83.88 72 ASP A N 1
ATOM 534 C CA . ASP A 1 72 ? -12.244 9.843 7.235 1.00 83.88 72 ASP A CA 1
ATOM 535 C C . ASP A 1 72 ? -11.799 10.367 8.618 1.00 83.88 72 ASP A C 1
ATOM 537 O O . ASP A 1 72 ? -12.172 11.477 8.996 1.00 83.88 72 ASP A O 1
ATOM 541 N N . LEU A 1 73 ? -11.022 9.586 9.383 1.00 87.56 73 LEU A N 1
ATOM 542 C CA . LEU A 1 73 ? -10.559 9.955 10.729 1.00 87.56 73 LEU A CA 1
ATOM 543 C C . LEU A 1 73 ? -9.066 10.288 10.802 1.00 87.56 73 LEU A C 1
ATOM 545 O O . LEU A 1 73 ? -8.649 11.009 11.708 1.00 87.56 73 LEU A O 1
ATOM 549 N N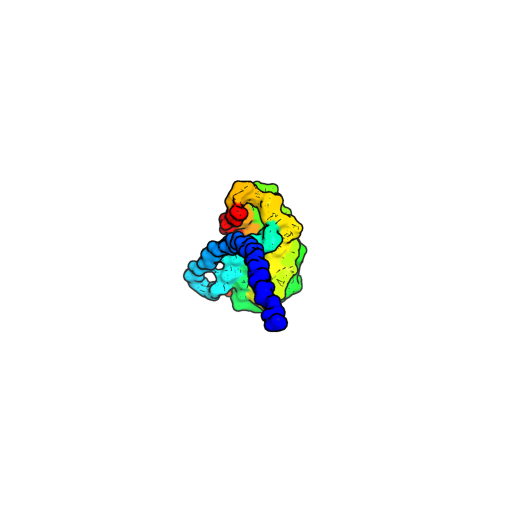 . VAL A 1 74 ? -8.257 9.739 9.895 1.00 89.81 74 VAL A N 1
ATOM 550 C CA . VAL A 1 74 ? -6.795 9.798 9.964 1.00 89.81 74 VAL A CA 1
ATOM 551 C C . VAL A 1 74 ? -6.234 10.223 8.611 1.00 89.81 74 VAL A C 1
ATOM 553 O O . VAL A 1 74 ? -6.410 9.538 7.606 1.00 89.81 74 VAL A O 1
ATOM 556 N N . GLU A 1 75 ? -5.512 11.345 8.589 1.00 87.25 75 GLU A N 1
ATOM 557 C CA . GLU A 1 75 ? -4.936 11.907 7.357 1.00 87.25 75 GLU A CA 1
ATOM 558 C C . GLU A 1 75 ? -3.804 11.055 6.769 1.00 87.25 75 GLU A C 1
ATOM 560 O O . GLU A 1 75 ? -3.609 11.056 5.555 1.00 87.25 75 GLU A O 1
ATOM 565 N N . LEU A 1 76 ? -3.066 10.326 7.610 1.00 89.44 76 LEU A N 1
ATOM 566 C CA . LEU A 1 76 ? -2.013 9.410 7.183 1.00 89.44 76 LEU A CA 1
ATOM 567 C C . LEU A 1 76 ? -1.968 8.186 8.099 1.00 89.44 76 LEU A C 1
ATOM 569 O O . LEU A 1 76 ? -1.682 8.299 9.289 1.00 89.44 76 LEU A O 1
ATOM 573 N N . VAL A 1 77 ? -2.257 7.016 7.536 1.00 90.00 77 VAL A N 1
ATOM 574 C CA . VAL A 1 77 ? -2.231 5.735 8.242 1.00 90.00 77 VAL A CA 1
ATOM 575 C C . VAL A 1 77 ? -0.835 5.135 8.156 1.00 90.00 77 VAL A C 1
ATOM 577 O O . VAL A 1 77 ? -0.356 4.803 7.069 1.00 90.00 77 VAL A O 1
ATOM 580 N N . ASP A 1 78 ? -0.205 4.926 9.310 1.00 90.75 78 ASP A N 1
ATOM 581 C CA . ASP A 1 78 ? 1.051 4.189 9.372 1.00 90.75 78 ASP A CA 1
ATOM 582 C C . ASP A 1 78 ? 0.827 2.714 9.040 1.00 90.75 78 ASP A C 1
ATOM 584 O O . ASP A 1 78 ? -0.111 2.067 9.518 1.00 90.75 78 ASP A O 1
ATOM 588 N N . GLY A 1 79 ? 1.744 2.138 8.272 1.00 89.81 79 GLY A N 1
ATOM 589 C CA . GLY A 1 79 ? 1.672 0.728 7.936 1.00 89.81 79 GLY A CA 1
ATOM 590 C C . GLY A 1 79 ? 2.999 0.128 7.527 1.00 89.81 79 GLY A C 1
ATOM 591 O O . GLY A 1 79 ? 4.012 0.805 7.348 1.00 89.81 79 GLY A O 1
ATOM 592 N N . LYS A 1 80 ? 2.973 -1.192 7.395 1.00 90.31 80 LYS A N 1
ATOM 593 C CA . LYS A 1 80 ? 4.089 -2.005 6.938 1.00 90.31 80 LYS A CA 1
ATOM 594 C C . LYS A 1 80 ? 3.817 -2.495 5.525 1.00 90.31 80 LYS A C 1
ATOM 596 O O . LYS A 1 80 ? 2.780 -3.101 5.264 1.00 90.31 80 LYS A O 1
ATOM 601 N N . ILE A 1 81 ? 4.801 -2.317 4.651 1.00 87.50 81 ILE A N 1
ATOM 602 C CA . ILE A 1 81 ? 4.812 -2.905 3.314 1.00 87.50 81 ILE A CA 1
ATOM 603 C C . ILE A 1 81 ? 5.515 -4.266 3.334 1.00 87.50 81 ILE A C 1
ATOM 605 O O . ILE A 1 81 ? 6.570 -4.445 3.948 1.00 87.50 81 ILE A O 1
ATOM 609 N N . THR A 1 82 ? 4.925 -5.234 2.639 1.00 90.50 82 THR A N 1
ATOM 610 C CA . THR A 1 82 ? 5.476 -6.571 2.395 1.00 90.50 82 THR A CA 1
ATOM 611 C C . THR A 1 82 ? 5.248 -6.980 0.942 1.00 90.50 82 THR A C 1
ATOM 613 O O . THR A 1 82 ? 4.352 -6.452 0.285 1.00 90.50 82 THR A O 1
ATOM 616 N N . PHE A 1 83 ? 6.042 -7.937 0.463 1.00 90.31 83 PHE A N 1
ATOM 617 C CA . PHE A 1 83 ? 5.951 -8.494 -0.887 1.00 90.31 83 PHE A CA 1
ATOM 618 C C . PHE A 1 83 ? 5.657 -9.993 -0.771 1.00 90.31 83 PHE A C 1
ATOM 620 O O . PHE A 1 83 ? 6.589 -10.773 -0.567 1.00 90.31 83 PHE A O 1
ATOM 627 N N . PRO A 1 84 ? 4.375 -10.408 -0.781 1.00 90.19 84 PRO A N 1
ATOM 628 C CA . PRO A 1 84 ? 4.010 -11.824 -0.708 1.00 90.19 84 PRO A CA 1
ATOM 629 C C . PRO A 1 84 ? 4.583 -12.655 -1.865 1.00 90.19 84 PRO A C 1
ATOM 631 O O . PRO A 1 84 ? 4.879 -13.834 -1.688 1.00 90.19 84 PRO A O 1
ATOM 634 N N . ASP A 1 85 ? 4.749 -12.029 -3.029 1.00 90.81 85 ASP A N 1
ATOM 635 C CA . ASP A 1 85 ? 5.365 -12.581 -4.231 1.00 90.81 85 ASP A CA 1
ATOM 636 C C . ASP A 1 85 ? 6.017 -11.445 -5.049 1.00 90.81 85 ASP A C 1
ATOM 638 O O . ASP A 1 85 ? 6.114 -10.313 -4.576 1.00 90.81 85 ASP A O 1
ATOM 642 N N . GLU A 1 86 ? 6.500 -11.739 -6.260 1.00 89.00 86 GLU A N 1
ATOM 643 C CA . GLU A 1 86 ? 7.217 -10.753 -7.078 1.00 89.00 86 GLU A CA 1
ATOM 644 C C . GLU A 1 86 ? 6.330 -9.647 -7.671 1.00 89.00 86 GLU A C 1
ATOM 646 O O . GLU A 1 86 ? 6.862 -8.627 -8.086 1.00 89.00 86 GLU A O 1
ATOM 651 N N . GLN A 1 87 ? 5.012 -9.833 -7.749 1.00 86.31 87 GLN A N 1
ATOM 652 C CA . GLN A 1 87 ? 4.064 -8.897 -8.373 1.00 86.31 87 GLN A CA 1
ATOM 653 C C . GLN A 1 87 ? 3.129 -8.240 -7.359 1.00 86.31 87 GLN A C 1
ATOM 655 O O . GLN A 1 87 ? 2.435 -7.281 -7.685 1.00 86.31 87 GLN A O 1
ATOM 660 N N . THR A 1 88 ? 3.074 -8.768 -6.142 1.00 86.56 88 THR A N 1
ATOM 661 C CA . THR A 1 88 ? 2.128 -8.333 -5.126 1.00 86.56 88 THR A CA 1
ATOM 662 C C . THR A 1 88 ? 2.805 -7.426 -4.114 1.00 86.56 88 THR A C 1
ATOM 664 O O . THR A 1 88 ? 3.791 -7.801 -3.477 1.00 86.56 88 THR A O 1
ATOM 667 N N . VAL A 1 89 ? 2.207 -6.260 -3.886 1.00 86.62 89 VAL A N 1
ATOM 668 C CA . VAL A 1 89 ? 2.549 -5.383 -2.771 1.00 86.62 89 VAL A CA 1
ATOM 669 C C . VAL A 1 89 ? 1.397 -5.375 -1.780 1.00 86.62 89 VAL A C 1
ATOM 671 O O . VAL A 1 89 ? 0.238 -5.159 -2.135 1.00 86.62 89 VAL A O 1
ATOM 674 N N . ARG A 1 90 ? 1.723 -5.643 -0.516 1.00 90.25 90 ARG A N 1
ATOM 675 C CA . ARG A 1 90 ? 0.762 -5.684 0.585 1.00 90.25 90 ARG A CA 1
ATOM 676 C C . ARG A 1 90 ? 1.108 -4.628 1.619 1.00 90.25 90 ARG A C 1
ATOM 678 O O . ARG A 1 90 ? 2.203 -4.664 2.181 1.00 90.25 90 ARG A O 1
ATOM 685 N N . PHE A 1 91 ? 0.150 -3.759 1.907 1.00 91.00 91 PHE A N 1
ATOM 686 C CA . PHE A 1 91 ? 0.178 -2.825 3.026 1.00 91.00 91 PHE A CA 1
ATOM 687 C C . PHE A 1 91 ? -0.701 -3.356 4.163 1.00 91.00 91 PHE A C 1
ATOM 689 O O . PHE A 1 91 ? -1.807 -3.841 3.926 1.00 91.00 91 PHE A O 1
ATOM 696 N N . GLU A 1 92 ? -0.209 -3.253 5.394 1.00 93.31 92 GLU A N 1
ATOM 697 C CA . GLU A 1 92 ? -0.947 -3.560 6.622 1.00 93.31 92 GLU A CA 1
ATOM 698 C C . GLU A 1 92 ? -0.793 -2.411 7.616 1.00 93.31 92 GLU A C 1
ATOM 700 O O . GLU A 1 92 ? 0.335 -2.003 7.902 1.00 93.31 92 GLU A O 1
ATOM 705 N N . SER A 1 93 ? -1.905 -1.906 8.152 1.00 93.31 93 SER A N 1
ATOM 706 C CA . SER A 1 93 ? -1.884 -0.816 9.129 1.00 93.31 93 SER A CA 1
ATOM 707 C C . SER A 1 93 ? -1.257 -1.226 10.465 1.00 93.31 93 SER A C 1
ATOM 709 O O . SER A 1 93 ? -1.465 -2.336 10.961 1.00 93.31 93 SER A O 1
ATOM 711 N N . LEU A 1 94 ? -0.526 -0.301 11.096 1.00 93.81 94 LEU A N 1
ATOM 712 C CA . LEU A 1 94 ? 0.032 -0.499 12.440 1.00 93.81 94 LEU A CA 1
ATOM 713 C C . LEU A 1 94 ? -1.001 -0.309 13.553 1.00 93.81 94 LEU A C 1
ATOM 715 O O . LEU A 1 94 ? -0.795 -0.823 14.654 1.00 93.81 94 LEU A O 1
ATOM 719 N N . GLN A 1 95 ? -2.099 0.400 13.281 1.00 94.12 95 GLN A N 1
ATOM 720 C CA . GLN A 1 95 ? -3.254 0.596 14.168 1.00 94.12 95 GLN A CA 1
ATOM 721 C C . GLN A 1 95 ? -4.421 -0.317 13.753 1.00 94.12 95 GLN A C 1
ATOM 723 O O . GLN A 1 95 ? -4.468 -0.758 12.596 1.00 94.12 95 GLN A O 1
ATOM 728 N N . PRO A 1 96 ? -5.295 -0.729 14.686 1.00 93.81 96 PRO A N 1
ATOM 729 C CA . PRO A 1 96 ? -6.465 -1.524 14.346 1.00 93.81 96 PRO A CA 1
ATOM 730 C C . PRO A 1 96 ? -7.463 -0.681 13.545 1.00 93.81 96 PRO A C 1
ATOM 732 O O . PRO A 1 96 ? -7.548 0.533 13.712 1.00 93.81 96 PRO A O 1
ATOM 735 N N . ALA A 1 97 ? -8.245 -1.319 12.677 1.00 92.06 97 ALA A N 1
ATOM 736 C CA . ALA A 1 97 ? -9.189 -0.650 11.787 1.00 92.06 97 ALA A CA 1
ATOM 737 C C . ALA A 1 97 ? -10.236 0.178 12.555 1.00 92.06 97 ALA A C 1
ATOM 739 O O . ALA A 1 97 ? -10.658 1.221 12.069 1.00 92.06 97 ALA A O 1
ATOM 740 N N . SER A 1 98 ? -10.593 -0.231 13.775 1.00 92.00 98 SER A N 1
ATOM 741 C CA . SER A 1 98 ? -11.498 0.505 14.667 1.00 92.00 98 SER A CA 1
ATOM 742 C C . SER A 1 98 ? -10.949 1.846 15.166 1.00 92.00 98 SER A C 1
ATOM 744 O O . SER A 1 98 ? -11.724 2.688 15.599 1.00 92.00 98 SER A O 1
ATOM 746 N N . GLU A 1 99 ? -9.628 2.048 15.143 1.00 93.56 99 GLU A N 1
ATOM 747 C CA . GLU A 1 99 ? -8.995 3.339 15.464 1.00 93.56 99 GLU A CA 1
ATOM 748 C C . GLU A 1 99 ? -8.825 4.220 14.219 1.00 93.56 99 GLU A C 1
ATOM 750 O O . GLU A 1 99 ? -8.586 5.420 14.329 1.00 93.56 99 GLU A O 1
ATOM 755 N N . LEU A 1 100 ? -8.944 3.623 13.031 1.00 92.12 100 LEU A N 1
ATOM 756 C CA . LEU A 1 100 ? -8.734 4.285 11.747 1.00 92.12 100 LEU A CA 1
ATOM 757 C C . LEU A 1 100 ? -10.047 4.667 11.060 1.00 92.12 100 LEU A C 1
ATOM 759 O O . LEU A 1 100 ? -10.044 5.538 10.195 1.00 92.12 100 LEU A O 1
ATOM 763 N N . LEU A 1 101 ? -11.158 4.015 11.400 1.00 90.50 101 LEU A N 1
ATOM 764 C CA . LEU A 1 101 ? -12.453 4.178 10.743 1.00 90.50 101 LEU A CA 1
ATOM 765 C C . LEU A 1 101 ? -13.561 4.481 11.762 1.00 90.50 101 LEU A C 1
ATOM 767 O O . LEU A 1 101 ? -13.497 3.984 12.887 1.00 90.50 101 LEU A O 1
ATOM 771 N N . PRO A 1 102 ? -14.595 5.256 11.379 1.00 89.31 102 PRO A N 1
ATOM 772 C CA . PRO A 1 102 ? -15.772 5.463 12.218 1.00 89.31 102 PRO A CA 1
ATOM 773 C C . PRO A 1 102 ? -16.496 4.152 12.547 1.00 89.31 102 PRO A C 1
ATOM 775 O O . PRO A 1 102 ? -16.347 3.140 11.856 1.00 89.31 102 PRO A O 1
ATOM 778 N N . GLU A 1 103 ? -17.351 4.188 13.569 1.00 85.00 103 GLU A N 1
ATOM 779 C CA . GLU A 1 103 ? -18.250 3.076 13.880 1.00 85.00 103 GLU 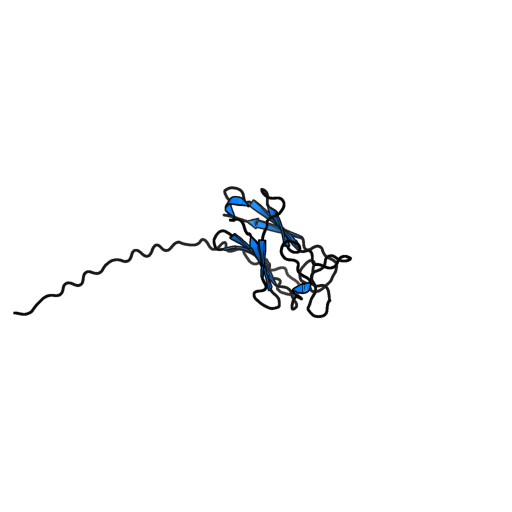A CA 1
ATOM 780 C C . GLU A 1 103 ? -19.138 2.755 12.660 1.00 85.00 103 GLU A C 1
ATOM 782 O O . GLU A 1 103 ? -19.819 3.629 12.123 1.00 85.00 103 GLU A O 1
ATOM 787 N N . GLY A 1 104 ? -19.098 1.503 12.188 1.00 82.75 104 GLY A N 1
ATOM 788 C CA . GLY A 1 104 ? -19.776 1.065 10.958 1.00 82.75 104 GLY A CA 1
ATOM 789 C C . GLY A 1 104 ? -18.943 1.170 9.669 1.00 82.75 104 GLY A C 1
ATOM 790 O O . GLY A 1 104 ? -19.393 0.709 8.616 1.00 82.75 104 GLY A O 1
ATOM 791 N N . GLY A 1 105 ? -17.718 1.696 9.742 1.00 88.88 105 GLY A N 1
ATOM 792 C CA . GLY A 1 105 ? -16.802 1.847 8.613 1.00 88.88 105 GLY A CA 1
ATOM 793 C C . GLY A 1 105 ? -16.823 3.240 7.983 1.00 88.88 105 GLY A C 1
ATOM 794 O O . GLY A 1 105 ? -17.480 4.160 8.462 1.00 88.88 105 GLY A O 1
ATOM 795 N N . GLY A 1 106 ? -16.070 3.403 6.900 1.00 86.56 106 GLY A N 1
ATOM 796 C CA . GLY A 1 106 ? -15.842 4.700 6.266 1.00 86.56 106 GLY A CA 1
ATOM 797 C C . GLY A 1 106 ? -15.055 4.579 4.970 1.00 86.56 106 GLY A C 1
ATOM 798 O O . GLY A 1 106 ? -14.781 3.470 4.494 1.00 86.56 106 GLY A O 1
ATOM 799 N N . MET A 1 107 ? -14.707 5.723 4.398 1.00 88.31 107 MET A N 1
ATOM 800 C CA . MET A 1 107 ? -13.883 5.780 3.201 1.00 88.31 107 MET A CA 1
ATOM 801 C C . MET A 1 107 ? -12.410 5.586 3.548 1.00 88.31 107 MET A C 1
ATOM 803 O O . MET A 1 107 ? -11.892 6.112 4.533 1.00 88.31 107 MET A O 1
ATOM 807 N N . VAL A 1 108 ? -11.733 4.828 2.693 1.00 88.06 108 VAL A N 1
ATOM 808 C CA . VAL A 1 108 ? -10.284 4.658 2.688 1.00 88.06 108 VAL A CA 1
ATOM 809 C C . VAL A 1 108 ? -9.783 5.146 1.345 1.00 88.06 108 VAL A C 1
ATOM 811 O O . VAL A 1 108 ? -10.190 4.632 0.303 1.00 88.06 108 VAL A O 1
ATOM 814 N N . LYS A 1 109 ? -8.895 6.131 1.368 1.00 88.19 109 LYS A N 1
ATOM 815 C CA . LYS A 1 109 ? -8.260 6.678 0.175 1.00 88.19 109 LYS A CA 1
ATOM 816 C C . LYS A 1 109 ? -6.827 6.199 0.127 1.00 88.19 109 LYS A C 1
ATOM 818 O O . LYS A 1 109 ? -6.130 6.188 1.140 1.00 88.19 109 LYS A O 1
ATOM 823 N N . VAL A 1 110 ? -6.397 5.780 -1.050 1.00 84.31 110 VAL A N 1
ATOM 824 C CA . VAL A 1 110 ? -5.060 5.246 -1.270 1.00 84.31 110 VAL A CA 1
ATOM 825 C C . VAL A 1 110 ? -4.460 5.967 -2.453 1.00 84.31 110 VAL A C 1
ATOM 827 O O . VAL A 1 110 ? -5.047 5.969 -3.532 1.00 84.31 110 VAL A O 1
ATOM 830 N N . ARG A 1 111 ? -3.277 6.539 -2.250 1.00 80.62 111 ARG A N 1
ATOM 831 C CA . ARG A 1 111 ? -2.400 6.976 -3.329 1.00 80.62 111 ARG A CA 1
ATOM 832 C C . ARG A 1 111 ? -1.137 6.124 -3.319 1.00 80.62 111 ARG A C 1
ATOM 834 O O . ARG A 1 111 ? -0.540 5.939 -2.256 1.00 80.62 111 ARG A O 1
ATOM 841 N N . VAL A 1 112 ? -0.738 5.604 -4.479 1.00 76.12 112 VAL A N 1
ATOM 842 C CA . VAL A 1 112 ? 0.528 4.872 -4.625 1.00 76.12 112 VAL A CA 1
ATOM 843 C C . VAL A 1 112 ? 1.557 5.763 -5.309 1.00 76.12 112 VAL A C 1
ATOM 845 O O . VAL A 1 112 ? 1.301 6.273 -6.392 1.00 76.12 112 VAL A O 1
ATOM 848 N N . VAL A 1 113 ? 2.703 5.956 -4.653 1.00 74.06 113 VAL A N 1
ATOM 849 C CA . VAL A 1 113 ? 3.784 6.864 -5.072 1.00 74.06 113 VAL A CA 1
ATOM 850 C C . VAL A 1 113 ? 5.118 6.136 -4.939 1.00 74.06 113 VAL A C 1
ATOM 852 O O . VAL A 1 113 ? 5.541 5.794 -3.839 1.00 74.06 113 VAL A O 1
ATOM 855 N N . GLY A 1 114 ? 5.833 5.845 -6.014 1.00 70.62 114 GLY A N 1
ATOM 856 C CA . GLY A 1 114 ? 7.151 5.229 -5.863 1.00 70.62 114 GLY A CA 1
ATOM 857 C C . GLY A 1 114 ? 8.288 6.235 -5.656 1.00 70.62 114 GLY A C 1
ATOM 858 O O . GLY A 1 114 ? 8.107 7.445 -5.546 1.00 70.62 114 GLY A O 1
ATOM 859 N N . ARG A 1 115 ? 9.509 5.713 -5.521 1.00 67.69 115 ARG A N 1
ATOM 860 C CA . ARG A 1 115 ? 10.669 6.443 -4.972 1.00 67.69 115 ARG A CA 1
ATOM 861 C C . ARG A 1 115 ? 11.355 7.408 -5.951 1.00 67.69 115 ARG A C 1
ATOM 863 O O . ARG A 1 115 ? 12.295 8.112 -5.569 1.00 67.69 115 ARG A O 1
ATOM 870 N N . SER A 1 116 ? 10.952 7.434 -7.220 1.00 62.62 116 SER A N 1
ATOM 871 C CA . SER A 1 116 ? 11.596 8.279 -8.230 1.00 62.62 116 SER A CA 1
ATOM 872 C C . SER A 1 116 ? 11.399 9.766 -7.909 1.00 62.62 116 SER A C 1
ATOM 874 O O . SER A 1 116 ? 10.304 10.293 -8.049 1.00 62.62 116 SER A O 1
ATOM 876 N N . ARG A 1 117 ? 12.473 10.479 -7.535 1.00 52.31 117 ARG A N 1
ATOM 877 C CA . ARG A 1 117 ? 12.433 11.918 -7.175 1.00 52.31 117 ARG A CA 1
ATOM 878 C C . ARG A 1 117 ? 11.885 12.846 -8.266 1.00 52.31 117 ARG A C 1
ATOM 880 O O . ARG A 1 117 ? 11.614 14.004 -7.977 1.00 52.31 117 ARG A O 1
ATOM 887 N N . PHE A 1 118 ? 11.812 12.371 -9.506 1.00 54.53 118 PHE A N 1
ATOM 888 C CA . PHE A 1 118 ? 11.385 13.169 -10.654 1.00 54.53 118 PHE A CA 1
ATOM 889 C C . PHE A 1 118 ? 10.042 12.727 -11.231 1.00 54.53 118 PHE A C 1
ATOM 891 O O . PHE A 1 118 ? 9.453 13.488 -11.988 1.00 54.53 118 PHE A O 1
ATOM 898 N N . GLN A 1 119 ? 9.607 11.497 -10.942 1.00 58.56 119 GLN A N 1
ATOM 899 C CA . GLN A 1 119 ? 8.483 10.867 -11.645 1.00 58.56 119 GLN A CA 1
ATOM 900 C C . GLN A 1 119 ? 7.521 10.129 -10.706 1.00 58.56 119 GLN A C 1
ATOM 902 O O . GLN A 1 119 ? 6.472 9.716 -11.163 1.00 58.56 119 GLN A O 1
ATOM 907 N N . GLU A 1 120 ? 7.857 9.986 -9.416 1.00 68.31 120 GLU A N 1
ATOM 908 C CA . GLU A 1 120 ? 6.963 9.462 -8.371 1.00 68.31 120 GLU A CA 1
ATOM 909 C C . GLU A 1 120 ? 6.370 8.063 -8.646 1.00 68.31 120 GLU A C 1
ATOM 911 O O . GLU A 1 120 ? 5.377 7.677 -8.040 1.00 68.31 120 GLU A O 1
ATOM 916 N N . TRP A 1 121 ? 7.045 7.253 -9.471 1.00 69.44 121 TRP A N 1
ATOM 917 C CA . TRP A 1 121 ? 6.554 5.943 -9.902 1.00 69.44 121 TRP A CA 1
ATOM 918 C C . TRP A 1 121 ? 7.109 4.740 -9.147 1.00 69.44 121 TRP A C 1
ATOM 920 O O . TRP A 1 121 ? 8.260 4.740 -8.687 1.00 69.44 121 TRP A O 1
ATOM 930 N N . VAL A 1 122 ? 6.293 3.684 -9.058 1.00 78.31 122 VAL A N 1
ATOM 931 C CA . VAL A 1 122 ? 6.732 2.310 -8.758 1.00 78.31 122 VAL A CA 1
ATOM 932 C C . VAL A 1 122 ? 7.299 1.712 -10.043 1.00 78.31 122 VAL A C 1
ATOM 934 O O . VAL A 1 122 ? 6.743 1.931 -11.116 1.00 78.31 122 VAL A O 1
ATOM 937 N N . ALA A 1 123 ? 8.408 0.978 -9.945 1.00 81.44 123 ALA A N 1
ATOM 938 C CA . ALA A 1 123 ? 9.092 0.417 -11.107 1.00 81.44 123 ALA A CA 1
ATOM 939 C C . ALA A 1 123 ? 9.109 -1.117 -11.097 1.00 81.44 123 ALA A C 1
ATOM 941 O O . ALA A 1 123 ? 9.074 -1.746 -10.035 1.00 81.44 123 ALA A O 1
ATOM 942 N N . ASP A 1 124 ? 9.200 -1.710 -12.286 1.00 84.00 124 ASP A N 1
ATOM 943 C CA . ASP A 1 124 ? 9.574 -3.108 -12.462 1.00 84.00 124 ASP A CA 1
ATOM 944 C C . ASP A 1 124 ? 11.083 -3.324 -12.245 1.00 84.00 124 ASP A C 1
ATOM 946 O O . ASP A 1 124 ? 11.860 -2.382 -12.060 1.00 84.00 124 ASP A O 1
ATOM 950 N N . LYS A 1 125 ? 11.508 -4.591 -12.261 1.00 82.75 125 LYS A N 1
ATOM 951 C CA . LYS A 1 125 ? 12.919 -4.988 -12.081 1.00 82.75 125 LYS A CA 1
ATOM 952 C C . LYS A 1 125 ? 13.876 -4.420 -13.138 1.00 82.75 125 LYS A C 1
ATOM 954 O O . LYS A 1 125 ? 15.077 -4.367 -12.878 1.00 82.75 125 LYS A O 1
ATOM 959 N N . ASP A 1 126 ? 13.364 -4.006 -14.293 1.00 82.81 126 ASP A N 1
ATOM 960 C CA . ASP A 1 126 ? 14.148 -3.410 -15.377 1.00 82.81 126 ASP A CA 1
ATOM 961 C C . ASP A 1 126 ? 14.181 -1.871 -15.281 1.00 82.81 126 ASP A C 1
ATOM 963 O O . ASP A 1 126 ? 14.849 -1.205 -16.074 1.00 82.81 126 ASP A O 1
ATOM 967 N N . GLY A 1 127 ? 13.504 -1.294 -14.281 1.00 78.12 127 GLY A N 1
ATOM 968 C CA . GLY A 1 127 ? 13.431 0.144 -14.041 1.00 78.12 127 GLY A CA 1
ATOM 969 C C . GLY A 1 127 ? 12.348 0.854 -14.853 1.00 78.12 127 GLY A C 1
ATOM 970 O O . GLY A 1 127 ? 12.336 2.088 -14.878 1.00 78.12 127 GLY A O 1
ATOM 971 N N . HIS A 1 128 ? 11.448 0.115 -15.508 1.00 79.31 128 HIS A N 1
ATOM 972 C CA . HIS A 1 128 ? 10.305 0.707 -16.194 1.00 79.31 128 HIS A CA 1
ATOM 973 C C . HIS A 1 128 ? 9.179 1.005 -15.204 1.00 79.31 128 HIS A C 1
ATOM 975 O O . HIS A 1 128 ? 8.962 0.228 -14.276 1.00 79.31 128 HIS A O 1
ATOM 981 N N . PRO A 1 129 ? 8.440 2.102 -15.394 1.00 76.31 129 PRO A N 1
ATOM 982 C CA . PRO A 1 129 ? 7.297 2.407 -14.550 1.00 76.31 129 PRO A CA 1
ATOM 983 C C . PRO A 1 129 ? 6.166 1.392 -14.698 1.00 76.31 129 PRO A C 1
ATOM 985 O O . PRO A 1 129 ? 5.915 0.883 -15.790 1.00 76.31 129 PRO A O 1
ATOM 988 N N . ILE A 1 130 ? 5.483 1.135 -13.586 1.00 75.31 130 ILE A N 1
ATOM 989 C CA . ILE A 1 130 ? 4.313 0.255 -13.494 1.00 75.31 130 ILE A CA 1
ATOM 990 C C . ILE A 1 130 ? 3.199 0.869 -12.620 1.00 75.31 130 ILE A C 1
ATOM 992 O O . ILE A 1 130 ? 2.397 0.136 -12.040 1.00 75.31 130 ILE A O 1
ATOM 996 N N . ASP A 1 131 ? 3.172 2.198 -12.473 1.00 66.88 131 ASP A N 1
ATOM 997 C CA . ASP A 1 131 ? 2.258 2.954 -11.607 1.00 66.88 131 ASP A CA 1
ATOM 998 C C . ASP A 1 131 ? 1.064 3.591 -12.348 1.00 66.88 131 ASP A C 1
ATOM 1000 O O . ASP A 1 131 ? 1.139 3.892 -13.531 1.00 66.88 131 ASP A O 1
ATOM 1004 N N . GLY A 1 132 ? -0.045 3.828 -11.631 1.00 55.66 132 GLY A N 1
ATOM 1005 C CA . GLY A 1 132 ? -1.194 4.626 -12.107 1.00 55.66 132 GLY A CA 1
ATOM 1006 C C . GLY A 1 132 ? -2.521 3.879 -12.216 1.00 55.66 132 GLY A C 1
ATOM 1007 O O . GLY A 1 132 ? -3.550 4.378 -11.773 1.00 55.66 132 GLY A O 1
ATOM 1008 N N . ASP A 1 133 ? -2.482 2.657 -12.722 1.00 59.19 133 ASP A N 1
ATOM 1009 C CA . ASP A 1 133 ? -3.605 1.707 -12.859 1.00 59.19 133 ASP A CA 1
ATOM 1010 C C . ASP A 1 133 ? -3.092 0.248 -12.900 1.00 59.19 133 ASP A C 1
ATOM 1012 O O . ASP A 1 133 ? -3.821 -0.699 -13.207 1.00 59.19 133 ASP A O 1
ATOM 1016 N N . CYS A 1 134 ? -1.810 0.076 -12.555 1.00 60.50 134 CYS A N 1
ATOM 1017 C CA . CYS A 1 134 ? -1.062 -1.173 -12.626 1.00 60.50 134 CYS A CA 1
ATOM 1018 C C . CYS A 1 134 ? -0.933 -1.754 -14.052 1.00 60.50 134 CYS A C 1
ATOM 1020 O O . CYS A 1 134 ? -0.624 -2.942 -14.187 1.00 60.50 134 CYS A O 1
ATOM 1022 N N . ASP A 1 135 ? -1.112 -0.957 -15.111 1.00 57.69 135 ASP A N 1
ATOM 1023 C CA . ASP A 1 135 ? -1.075 -1.408 -16.511 1.00 57.69 135 ASP A CA 1
ATOM 1024 C C . ASP A 1 135 ? 0.346 -1.618 -17.086 1.00 57.69 135 ASP A C 1
ATOM 1026 O O . ASP A 1 135 ? 0.514 -2.249 -18.134 1.00 57.69 135 ASP A O 1
ATOM 1030 N N . GLY A 1 136 ? 1.384 -1.152 -16.381 1.00 57.25 136 GLY A N 1
ATOM 1031 C CA . GLY A 1 136 ? 2.776 -1.226 -16.835 1.00 57.25 136 GLY A CA 1
ATOM 1032 C C . GLY A 1 136 ? 3.245 -0.041 -17.692 1.00 57.25 136 GLY A C 1
ATOM 1033 O O . GLY A 1 136 ? 4.255 -0.168 -18.396 1.00 57.25 136 GLY A O 1
ATOM 1034 N N . THR A 1 137 ? 2.518 1.073 -17.654 1.00 59.81 137 THR A N 1
ATOM 1035 C CA . THR A 1 137 ? 2.845 2.365 -18.259 1.00 59.81 137 THR A CA 1
ATOM 1036 C C . THR A 1 137 ? 3.205 3.365 -17.153 1.00 59.81 137 THR A C 1
ATOM 1038 O O . THR A 1 137 ? 2.817 3.198 -16.006 1.00 59.81 137 THR A O 1
ATOM 1041 N N . GLY A 1 138 ? 3.999 4.394 -17.466 1.00 54.19 138 GLY A N 1
ATOM 1042 C CA . GLY A 1 138 ? 4.350 5.432 -16.492 1.00 54.19 138 GLY A CA 1
ATOM 1043 C C . GLY A 1 138 ? 3.535 6.697 -16.639 1.00 54.19 138 GLY A C 1
ATOM 1044 O O . GLY A 1 138 ? 3.228 7.109 -17.759 1.00 54.19 138 GLY A O 1
ATOM 1045 N N . GLY A 1 139 ? 3.291 7.362 -15.510 1.00 52.66 139 GLY A N 1
ATOM 1046 C CA . GLY A 1 139 ? 2.747 8.721 -15.485 1.00 52.66 139 GLY A CA 1
ATOM 1047 C C . GLY A 1 139 ? 1.353 8.859 -14.882 1.00 52.66 139 GLY A C 1
ATOM 1048 O O . GLY A 1 139 ? 0.666 9.830 -15.202 1.00 52.66 139 GLY A O 1
ATOM 1049 N N . GLY A 1 140 ? 0.934 7.938 -14.015 1.00 54.41 140 GLY A N 1
ATOM 1050 C CA . GLY A 1 140 ? -0.294 8.081 -13.241 1.00 54.41 140 GLY A CA 1
ATOM 1051 C C . GLY A 1 140 ? -0.022 8.037 -11.742 1.00 54.41 140 GLY A C 1
ATOM 1052 O O . GLY A 1 140 ? 0.501 7.054 -11.231 1.00 54.41 140 GLY A O 1
ATOM 1053 N N . ASP A 1 141 ? -0.463 9.063 -11.014 1.00 57.84 141 ASP A N 1
ATOM 1054 C CA . ASP A 1 141 ? -0.720 8.916 -9.585 1.00 57.84 141 ASP A CA 1
ATOM 1055 C C . ASP A 1 141 ? -1.875 7.923 -9.432 1.00 57.84 141 ASP A C 1
ATOM 1057 O O . ASP A 1 141 ? -3.029 8.280 -9.677 1.00 57.84 141 ASP A O 1
ATOM 1061 N N . PHE A 1 142 ? -1.593 6.673 -9.057 1.00 67.06 142 PHE A N 1
ATOM 1062 C CA . PHE A 1 142 ? -2.672 5.740 -8.741 1.00 67.06 142 PHE A CA 1
ATOM 1063 C C . PHE A 1 142 ? -3.415 6.295 -7.528 1.00 67.06 142 PHE A C 1
ATOM 1065 O O . PHE A 1 142 ? -2.831 6.390 -6.446 1.00 67.06 142 PHE A O 1
ATOM 1072 N N . ILE A 1 143 ? -4.681 6.670 -7.707 1.00 73.50 143 ILE A N 1
ATOM 1073 C CA . ILE A 1 143 ? -5.572 7.123 -6.640 1.00 73.50 143 ILE A CA 1
ATOM 1074 C C . ILE A 1 143 ? -6.817 6.247 -6.678 1.00 73.50 143 ILE A C 1
ATOM 1076 O O . ILE A 1 143 ? -7.563 6.259 -7.656 1.00 73.50 143 ILE A O 1
ATOM 1080 N N . ALA A 1 144 ? -7.067 5.533 -5.586 1.00 78.12 144 ALA A N 1
ATOM 1081 C CA . ALA A 1 144 ? -8.284 4.761 -5.400 1.00 78.12 144 ALA A CA 1
ATOM 1082 C C . ALA A 1 144 ? -8.984 5.148 -4.103 1.00 78.12 144 ALA A C 1
ATOM 1084 O O . ALA A 1 144 ? -8.356 5.455 -3.086 1.00 78.12 144 ALA A O 1
ATOM 1085 N N . GLU A 1 145 ? -10.310 5.091 -4.142 1.00 83.31 145 GLU A N 1
ATOM 1086 C CA . GLU A 1 145 ? -11.158 5.262 -2.975 1.00 83.31 145 GLU A CA 1
ATOM 1087 C C . GLU A 1 145 ? -11.989 3.995 -2.772 1.00 83.31 145 GLU A C 1
ATOM 1089 O O . GLU A 1 145 ? -12.652 3.504 -3.686 1.00 83.31 145 GLU A O 1
ATOM 1094 N N . TYR A 1 146 ? -11.970 3.473 -1.552 1.00 83.62 146 TYR A N 1
ATOM 1095 C CA . TYR A 1 146 ? -12.673 2.258 -1.177 1.00 83.62 146 TYR A CA 1
ATOM 1096 C C . TYR A 1 146 ? -13.629 2.546 -0.030 1.00 83.62 146 TYR A C 1
ATOM 1098 O O . TYR A 1 146 ? -13.256 3.158 0.971 1.00 83.62 146 TYR A O 1
ATOM 1106 N N . GLN A 1 147 ? -14.845 2.020 -0.130 1.00 84.69 147 GLN A N 1
ATOM 1107 C CA . GLN A 1 147 ? -15.744 1.954 1.014 1.00 84.69 147 GLN A CA 1
ATOM 1108 C C . GLN A 1 147 ? -15.375 0.7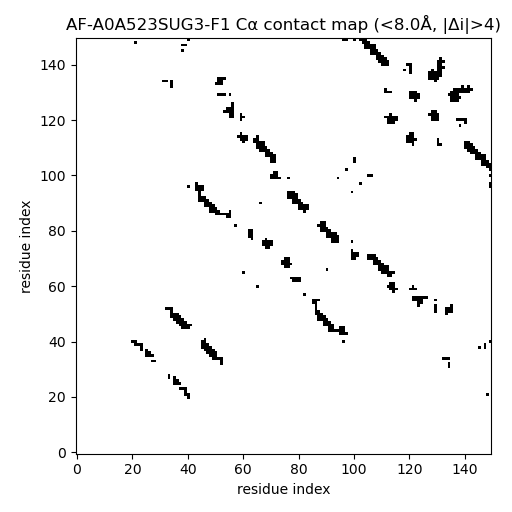40 1.874 1.00 84.69 147 GLN A C 1
ATOM 1110 O O . GLN A 1 147 ? -15.533 -0.403 1.441 1.00 84.69 147 GLN A O 1
ATOM 1115 N N . CYS A 1 148 ? -14.939 0.981 3.108 1.00 83.56 148 CYS A N 1
ATOM 1116 C CA . CYS A 1 148 ? -14.686 -0.058 4.101 1.00 83.56 148 CYS A CA 1
ATOM 1117 C C . CYS A 1 148 ? -15.873 -0.194 5.069 1.00 83.56 148 CYS A C 1
ATOM 1119 O O . CYS A 1 148 ? -16.567 0.787 5.350 1.00 83.56 148 CYS A O 1
ATOM 1121 N N . ARG A 1 149 ? -16.103 -1.407 5.583 1.00 82.81 149 ARG A N 1
ATOM 1122 C CA . ARG A 1 149 ? -17.083 -1.714 6.638 1.00 82.81 149 ARG A CA 1
ATOM 1123 C C . ARG A 1 149 ? -16.380 -2.498 7.746 1.00 82.81 149 ARG A C 1
ATOM 1125 O O . ARG A 1 149 ? -15.603 -3.395 7.422 1.00 82.81 149 ARG A O 1
ATOM 1132 N N . LEU A 1 150 ? -16.642 -2.132 9.002 1.00 74.50 150 LEU A N 1
ATOM 1133 C CA . LEU A 1 150 ? -16.161 -2.830 10.203 1.00 74.50 150 LEU A CA 1
ATOM 1134 C C . LEU A 1 150 ? -17.123 -3.956 10.605 1.00 74.50 150 LEU A C 1
ATOM 1136 O O . LEU A 1 150 ? -18.349 -3.767 10.420 1.00 74.50 150 LEU A O 1
#

Radius of gyration: 21.29 Å; Cα contacts (8 Å, |Δi|>4): 321; chains: 1; bounding box: 34×73×59 Å

Solvent-accessible surface area (backbone atoms only — not comparable to full-atom values): 8788 Å² total; per-residue (Å²): 136,88,83,87,82,87,82,82,82,79,81,78,82,74,79,76,77,76,74,77,70,64,76,62,74,74,69,80,74,96,79,73,72,88,48,56,64,41,66,39,67,54,97,60,17,40,31,40,38,42,34,41,78,51,49,51,28,70,86,26,51,39,77,66,63,15,59,48,31,27,33,85,73,32,82,68,56,58,38,49,66,47,62,91,49,62,34,32,45,33,41,35,39,77,54,46,38,78,82,42,31,54,93,72,28,36,52,38,38,39,36,48,32,20,63,41,94,87,68,41,34,31,23,27,75,87,68,47,36,34,25,36,77,30,70,54,48,71,86,39,78,22,69,51,77,42,86,48,72,109

Secondary structure (DSSP, 8-state):
-----------------------------SSSS----EEEEETTEEEEEEE-SS-B-GGG--TTTSEEEEESS-SS--EEEE-SSSSEEEEEEEEEHHHHS-TT-EEEEEEE--S-TTT---BBTTS-B--SSSSS-S---EEEEEEE--

Nearest PDB structures (foldseek):
  1eba-assembly1_B  TM=5.187E-01  e=1.102E-02  Homo sapiens
  1eba-assembly1_A  TM=4.880E-01  e=6.395E-02  Homo sapiens
  4kh9-assembly1_A  TM=4.520E-01  e=6.793E-01  Legionella pneumophila subsp. pneumophila str. Philadelphia 1
  4kh9-assembly2_B  TM=4.584E-01  e=8.463E-01  Legionella pneumophila subsp. pneumophila 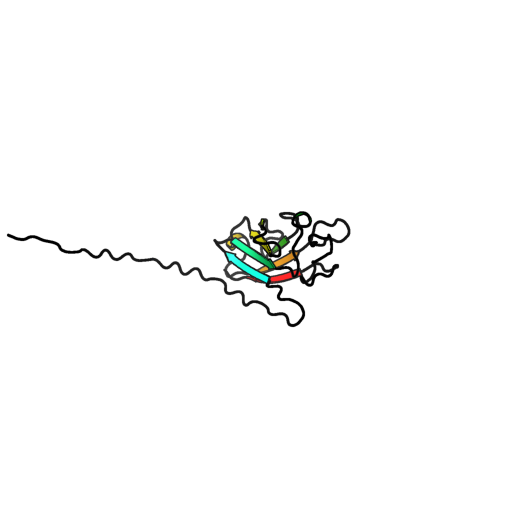str. Philadelphia 1

pLDDT: mean 70.13, std 20.85, range [29.33, 94.12]

Foldseek 3Di:
DDDDDDDDDDDDPPPPPPPPWPPPPQPDDPDADRFGWDFTADPQKTKTKTFAPAFFDCQFADQQPFKQKAWPQGRGFHWGWDDPDRGMIMTIGPDGVPNRAPAFFGKMKIWGFTDPPVFRFTAHPVRQGQDARSRRHGDHRPIDMDTDGD

Mean predicted aligned error: 12.91 Å